Protein AF-X1TSB5-F1 (afdb_monomer_lite)

Sequence (125 aa):
MIESKGINTKKFYYNHLFRDYIFNFENVGEYYQYDYRSIDDYKKRVLDLKADYDKENRSKIYNILKDYNKNIGCSQKTIENIEKLKSKKSAVIIGGQQPGFLTGPIFIIFKILTILKVSSYFEKE

Organism: NCBI:txid412755

pLDDT: mean 88.7, std 12.82, range [39.12, 98.44]

Secondary structure (DSSP, 8-state):
----TT--GGGT-SSHHHHHHHH-GGGTGGG-SS-TT-HHHHHHHHHHHHHH--HHHHHHHHHHHHHHHHHTT--HHHHHHHHHTTSTT-----------GGG-STHHHHHHHHHHHHHHHHTT-

Radius of gyration: 18.01 Å; chains: 1; bounding box: 38×24×48 Å

InterPro domains:
  IPR055398 Bacillithiol biosynthesis BshC, N-terminal Rossmann-like domain [PF10079] (7-123)

Foldseek 3Di:
DPPCVPDPCVVVDPDPVVVCLVPVVVVVVVVPPANPVDPVRVVVVLVVCLVDPDLVVLVVVLVVQQVVCVVVPHDPVSNVVSVCSNDSSDDADDDDDDCDDVNDDPVSVVVVVVRVVVRVVVVVD

Structure (mmCIF, N/CA/C/O backbone):
data_AF-X1TSB5-F1
#
_entry.id   AF-X1TSB5-F1
#
loop_
_atom_site.group_PDB
_atom_site.id
_atom_site.type_symbol
_atom_site.label_atom_id
_atom_site.label_alt_id
_atom_site.label_comp_id
_atom_site.label_asym_id
_atom_site.label_entity_id
_atom_site.label_seq_id
_atom_site.pdbx_PDB_ins_code
_atom_site.Cartn_x
_atom_site.Cartn_y
_atom_site.Cartn_z
_atom_site.occupancy
_atom_site.B_iso_or_equiv
_atom_site.auth_seq_id
_atom_site.auth_comp_id
_atom_site.auth_asym_id
_atom_site.auth_atom_id
_atom_site.pdbx_PDB_model_num
ATOM 1 N N . MET A 1 1 ? 2.910 14.049 -16.145 1.00 41.72 1 MET A N 1
ATOM 2 C CA . MET A 1 1 ? 3.512 12.797 -16.648 1.00 41.72 1 MET A CA 1
ATOM 3 C C . MET A 1 1 ? 4.827 13.194 -17.304 1.00 41.72 1 MET A C 1
ATOM 5 O O . MET A 1 1 ? 4.796 14.102 -18.121 1.00 41.72 1 MET A O 1
ATOM 9 N N . ILE A 1 2 ? 5.976 12.672 -16.863 1.00 39.12 2 ILE A N 1
ATOM 10 C CA . ILE A 1 2 ? 7.261 13.020 -17.495 1.00 39.12 2 ILE A CA 1
ATOM 11 C C . ILE A 1 2 ? 7.262 12.331 -18.859 1.00 39.12 2 ILE A C 1
ATOM 13 O O . ILE A 1 2 ? 7.352 11.107 -18.921 1.00 39.12 2 ILE A O 1
ATOM 17 N N . GLU A 1 3 ? 7.097 13.090 -19.940 1.00 42.72 3 GLU A N 1
ATOM 18 C CA . GLU A 1 3 ? 7.219 12.534 -21.284 1.00 42.72 3 GLU A CA 1
ATOM 19 C C . GLU A 1 3 ? 8.682 12.156 -21.529 1.00 42.72 3 GLU A C 1
ATOM 21 O O . GLU A 1 3 ? 9.563 13.006 -21.617 1.00 42.72 3 GLU A O 1
ATOM 26 N N . SER A 1 4 ? 8.958 10.857 -21.644 1.00 52.38 4 SER A N 1
ATOM 27 C CA . SER A 1 4 ? 10.301 10.319 -21.885 1.00 52.38 4 SER A CA 1
ATOM 28 C C . SER A 1 4 ? 10.754 10.448 -23.345 1.00 52.38 4 SER A C 1
ATOM 30 O O . SER A 1 4 ? 11.655 9.720 -23.773 1.00 52.38 4 SER A O 1
ATOM 32 N N . LYS A 1 5 ? 10.124 11.326 -24.138 1.00 48.41 5 LYS A N 1
ATOM 33 C CA . LYS A 1 5 ? 10.467 11.557 -25.546 1.00 48.41 5 LYS A CA 1
ATOM 34 C C . LYS A 1 5 ? 11.851 12.211 -25.616 1.00 48.41 5 LYS A C 1
ATOM 36 O O . LYS A 1 5 ? 11.980 13.424 -25.555 1.00 48.41 5 LYS A O 1
ATOM 41 N N . GLY A 1 6 ? 12.892 11.383 -25.690 1.00 56.28 6 GLY A N 1
ATOM 42 C CA . GLY A 1 6 ? 14.287 11.815 -25.841 1.00 56.28 6 GLY A CA 1
ATOM 43 C C . GLY A 1 6 ? 15.291 11.108 -24.929 1.00 56.28 6 GLY A C 1
ATOM 44 O O . GLY A 1 6 ? 16.490 11.187 -25.179 1.00 56.28 6 GLY A O 1
ATOM 45 N N . ILE A 1 7 ? 14.844 10.370 -23.907 1.00 58.97 7 ILE A N 1
ATOM 46 C CA . ILE A 1 7 ? 15.756 9.603 -23.046 1.00 58.97 7 ILE A CA 1
ATOM 47 C C . ILE A 1 7 ? 15.936 8.209 -23.650 1.00 58.97 7 ILE A C 1
ATOM 49 O O . ILE A 1 7 ? 14.971 7.459 -23.795 1.00 58.97 7 ILE A O 1
ATOM 53 N N . ASN A 1 8 ? 17.174 7.832 -23.988 1.00 62.38 8 ASN A N 1
ATOM 54 C CA . ASN A 1 8 ? 17.488 6.463 -24.400 1.00 62.38 8 ASN A CA 1
ATOM 55 C C . ASN A 1 8 ? 17.348 5.510 -23.199 1.00 62.38 8 ASN A C 1
ATOM 57 O O . ASN A 1 8 ? 18.300 5.240 -22.466 1.00 62.38 8 ASN A O 1
ATOM 61 N N . THR A 1 9 ? 16.135 4.997 -23.001 1.00 64.56 9 THR A N 1
ATOM 62 C CA . THR A 1 9 ? 15.771 4.131 -21.875 1.00 64.56 9 THR A CA 1
ATOM 63 C C . THR A 1 9 ? 16.370 2.729 -21.958 1.00 64.56 9 THR A C 1
ATOM 65 O O . THR A 1 9 ? 16.414 2.041 -20.939 1.00 64.56 9 THR A O 1
ATOM 68 N N . LYS A 1 10 ? 16.904 2.308 -23.120 1.00 62.47 10 LYS A N 1
ATOM 69 C CA . LYS A 1 10 ? 17.534 0.981 -23.276 1.00 62.47 10 LYS A CA 1
ATOM 70 C C . LYS A 1 10 ? 18.724 0.779 -22.334 1.00 62.47 10 LYS A C 1
ATOM 72 O O . LYS A 1 10 ? 19.016 -0.353 -21.980 1.00 62.47 10 LYS A O 1
ATOM 77 N N . LYS A 1 11 ? 19.402 1.857 -21.919 1.00 63.00 11 LYS A N 1
ATOM 78 C CA . LYS A 1 11 ? 20.572 1.788 -21.026 1.00 63.00 11 LYS A CA 1
ATOM 79 C C . LYS A 1 11 ? 20.218 1.862 -19.533 1.00 63.00 11 LYS A C 1
ATOM 81 O O . LYS A 1 11 ? 21.047 1.515 -18.702 1.00 63.00 11 LYS A O 1
ATOM 86 N N . PHE A 1 12 ? 19.009 2.318 -19.192 1.00 61.62 12 PHE A N 1
ATOM 87 C CA . PHE A 1 12 ? 18.577 2.540 -17.803 1.00 61.62 12 PHE A CA 1
ATOM 88 C C . PHE A 1 12 ? 17.838 1.347 -17.197 1.00 61.62 12 PHE A C 1
ATOM 90 O O . PHE A 1 12 ? 17.808 1.201 -15.976 1.00 61.62 12 PHE A O 1
ATOM 97 N N . TYR A 1 13 ? 17.260 0.485 -18.033 1.00 65.38 13 TYR A N 1
ATOM 98 C CA . TYR A 1 13 ? 16.473 -0.651 -17.577 1.00 65.38 13 TYR A CA 1
ATOM 99 C C . TYR A 1 13 ? 17.164 -1.943 -17.984 1.00 65.38 13 TYR A C 1
ATOM 101 O O . TYR A 1 13 ? 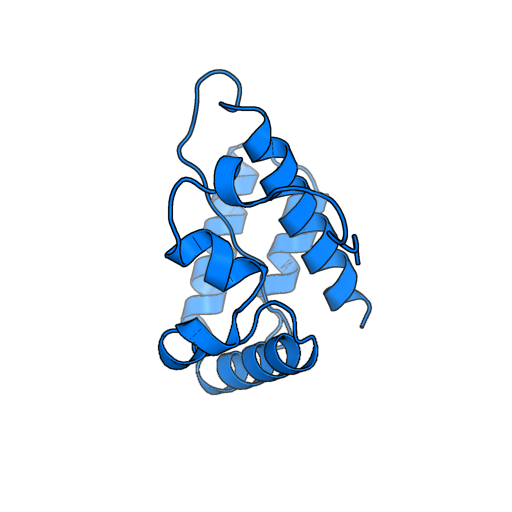17.110 -2.357 -19.137 1.00 65.38 13 TYR A O 1
ATOM 109 N N . TYR A 1 14 ? 17.820 -2.567 -17.004 1.00 68.62 14 TYR A N 1
ATOM 110 C CA . TYR A 1 14 ? 18.561 -3.823 -17.153 1.00 68.62 14 TYR A CA 1
ATOM 111 C C . TYR A 1 14 ? 17.699 -4.994 -17.655 1.00 68.62 14 TYR A C 1
ATOM 113 O O . TYR A 1 14 ? 18.245 -5.990 -18.118 1.00 68.62 14 TYR A O 1
ATOM 121 N N . ASN A 1 15 ? 16.367 -4.897 -17.553 1.00 80.69 15 ASN A N 1
ATOM 122 C CA . ASN A 1 15 ? 15.437 -5.951 -17.943 1.00 80.69 15 ASN A CA 1
ATOM 123 C C . ASN A 1 15 ? 14.251 -5.378 -18.740 1.00 80.69 15 ASN A C 1
ATOM 125 O O . ASN A 1 15 ? 13.628 -4.393 -18.328 1.00 80.69 15 ASN A O 1
ATOM 129 N N . HIS A 1 16 ? 13.930 -6.038 -19.856 1.00 84.88 16 HIS A N 1
ATOM 130 C CA . HIS A 1 16 ? 12.775 -5.754 -20.707 1.00 84.88 16 HIS A CA 1
ATOM 131 C C . HIS A 1 16 ? 11.452 -5.758 -19.933 1.00 84.88 16 HIS A C 1
ATOM 133 O O . HIS A 1 16 ? 10.657 -4.850 -20.131 1.00 84.88 16 HIS A O 1
ATOM 139 N N . LEU A 1 17 ? 11.274 -6.668 -18.971 1.00 89.00 17 LEU A N 1
ATOM 140 C CA . LEU A 1 17 ? 10.078 -6.755 -18.130 1.00 89.00 17 LEU A CA 1
ATOM 141 C C . LEU A 1 17 ? 9.810 -5.455 -17.366 1.00 89.00 17 LEU A C 1
ATOM 143 O O . LEU A 1 17 ? 8.691 -4.957 -17.359 1.00 89.00 17 LEU A O 1
ATOM 147 N N . PHE A 1 18 ? 10.836 -4.878 -16.734 1.00 86.69 18 PHE A N 1
ATOM 148 C CA . PHE A 1 18 ? 10.672 -3.634 -15.980 1.00 86.69 18 PHE A CA 1
ATOM 149 C C . PHE A 1 18 ? 10.371 -2.454 -16.906 1.00 86.69 18 PHE A C 1
ATOM 151 O O . PHE A 1 18 ? 9.529 -1.614 -16.600 1.00 86.69 18 PHE A O 1
ATOM 158 N N . ARG A 1 19 ? 11.047 -2.396 -18.059 1.00 86.75 19 ARG A N 1
ATOM 159 C CA . ARG A 1 19 ? 10.779 -1.370 -19.068 1.00 86.75 19 ARG A CA 1
ATOM 160 C C . ARG A 1 19 ? 9.350 -1.478 -19.595 1.00 86.75 19 ARG A C 1
ATOM 162 O O . ARG A 1 19 ? 8.684 -0.455 -19.707 1.00 86.75 19 ARG A O 1
ATOM 169 N N . ASP A 1 20 ? 8.890 -2.682 -19.903 1.00 90.44 20 ASP A N 1
ATOM 170 C CA . ASP A 1 20 ? 7.549 -2.902 -20.430 1.00 90.44 20 ASP A CA 1
ATOM 171 C C . ASP A 1 20 ? 6.499 -2.615 -19.362 1.00 90.44 20 ASP A C 1
ATOM 173 O O . ASP A 1 20 ? 5.581 -1.859 -19.636 1.00 90.44 20 ASP A O 1
ATOM 177 N N . TYR A 1 21 ? 6.706 -3.032 -18.111 1.00 91.31 21 TYR A N 1
ATOM 178 C CA . TYR A 1 21 ? 5.830 -2.637 -17.008 1.00 91.31 21 TYR A CA 1
ATOM 179 C C . TYR A 1 21 ? 5.662 -1.113 -16.913 1.00 91.31 21 TYR A C 1
ATOM 181 O O . TYR A 1 21 ? 4.546 -0.636 -16.765 1.00 91.31 21 TYR A O 1
ATOM 189 N N . ILE A 1 22 ? 6.742 -0.333 -17.038 1.00 89.56 22 ILE A N 1
ATOM 190 C CA . ILE A 1 22 ? 6.674 1.127 -16.874 1.00 89.56 22 ILE A CA 1
ATOM 191 C C . ILE A 1 22 ? 6.152 1.861 -18.123 1.00 89.56 22 ILE A C 1
ATOM 193 O O . ILE A 1 22 ? 5.429 2.851 -17.997 1.00 89.56 22 ILE A O 1
ATOM 197 N N . PHE A 1 23 ? 6.545 1.432 -19.326 1.00 86.94 23 PHE A N 1
ATOM 198 C CA . PHE A 1 23 ? 6.307 2.197 -20.560 1.00 86.94 23 PHE A CA 1
ATOM 199 C C . PHE A 1 23 ? 5.368 1.518 -21.552 1.00 86.94 23 PHE A C 1
ATOM 201 O O . PHE A 1 23 ? 4.679 2.231 -22.272 1.00 86.94 23 PHE A O 1
ATOM 208 N N . ASN A 1 24 ? 5.329 0.185 -21.576 1.00 88.75 24 ASN A N 1
ATOM 209 C CA . ASN A 1 24 ? 4.584 -0.611 -22.555 1.00 88.75 24 ASN A CA 1
ATOM 210 C C . ASN A 1 24 ? 3.734 -1.668 -21.827 1.00 88.75 24 ASN A C 1
ATOM 212 O O . ASN A 1 24 ? 3.871 -2.869 -22.071 1.00 88.75 24 ASN A O 1
ATOM 216 N N . PHE A 1 25 ? 2.943 -1.239 -20.837 1.00 92.56 25 PHE A N 1
ATOM 217 C CA . PHE A 1 25 ? 2.258 -2.144 -19.905 1.00 92.56 25 PHE A CA 1
ATOM 218 C C . PHE A 1 25 ? 1.336 -3.133 -20.627 1.00 92.56 25 PHE A C 1
ATOM 220 O O . PHE A 1 25 ? 1.164 -4.252 -20.167 1.00 92.56 25 PHE A O 1
ATOM 227 N N . GLU A 1 26 ? 0.804 -2.765 -21.790 1.00 92.94 26 GLU A N 1
ATOM 228 C CA . GLU A 1 26 ? 0.050 -3.635 -22.693 1.00 92.94 26 GLU A CA 1
ATOM 229 C C . GLU A 1 26 ? 0.774 -4.948 -23.040 1.00 92.94 26 GLU A C 1
ATOM 231 O O . GLU A 1 26 ? 0.115 -5.965 -23.227 1.00 92.94 26 GLU A O 1
ATOM 236 N N . ASN A 1 27 ? 2.112 -4.964 -23.038 1.00 93.44 27 ASN A N 1
ATOM 237 C CA . ASN A 1 27 ? 2.909 -6.168 -23.288 1.00 93.44 27 ASN A CA 1
ATOM 238 C C . ASN A 1 27 ? 2.932 -7.138 -22.098 1.00 93.44 27 ASN A C 1
ATOM 240 O O . ASN A 1 27 ? 3.305 -8.295 -22.260 1.00 93.44 27 ASN A O 1
ATOM 244 N N . VAL A 1 28 ? 2.612 -6.662 -20.892 1.00 94.38 28 VAL A N 1
ATOM 245 C CA . VAL A 1 28 ? 2.681 -7.447 -19.649 1.00 94.38 28 VAL A CA 1
ATOM 246 C C . VAL A 1 28 ? 1.355 -7.475 -18.894 1.00 94.38 28 VAL A C 1
ATOM 248 O O . VAL A 1 28 ? 1.250 -8.152 -17.875 1.00 94.38 28 VAL A O 1
ATOM 251 N N . GLY A 1 29 ? 0.342 -6.752 -19.374 1.00 94.44 29 GLY A N 1
ATOM 252 C CA . GLY A 1 29 ? -0.913 -6.519 -18.668 1.00 94.44 29 GLY A CA 1
ATOM 253 C C . GLY A 1 29 ? -1.671 -7.801 -18.349 1.00 94.44 29 GLY A C 1
ATOM 254 O O . GLY A 1 29 ? -2.316 -7.872 -17.315 1.00 94.44 29 GLY A O 1
ATOM 255 N N . GLU A 1 30 ? -1.525 -8.851 -19.160 1.00 95.75 30 GLU A N 1
ATOM 256 C CA . GLU A 1 30 ? -2.127 -10.163 -18.884 1.00 95.75 30 GLU A CA 1
ATOM 257 C C . GLU A 1 30 ? -1.640 -10.803 -17.570 1.00 95.75 30 GLU A C 1
ATOM 259 O O . GLU A 1 30 ? -2.361 -11.593 -16.962 1.00 95.75 30 GLU A O 1
ATOM 264 N N . TYR A 1 31 ? -0.448 -10.431 -17.088 1.00 95.56 31 TYR A N 1
ATOM 265 C CA . TYR A 1 31 ? 0.126 -10.929 -15.834 1.00 95.56 31 TYR A CA 1
ATOM 266 C C . TYR A 1 31 ? -0.270 -10.089 -14.611 1.00 95.56 31 TYR A C 1
ATOM 268 O O . TYR A 1 31 ? 0.099 -10.433 -13.485 1.00 95.56 31 TYR A O 1
ATOM 276 N N . TYR A 1 32 ? -1.007 -8.990 -14.803 1.00 94.94 32 TYR A N 1
ATOM 277 C CA . TYR A 1 32 ? -1.407 -8.074 -13.739 1.00 94.94 32 TYR A CA 1
ATOM 278 C C . TYR A 1 32 ? -2.916 -7.843 -13.752 1.00 94.94 32 TYR A C 1
ATOM 280 O O . TYR A 1 32 ? -3.515 -7.494 -14.759 1.00 94.94 32 TYR A O 1
ATOM 288 N N . GLN A 1 33 ? -3.548 -7.959 -12.587 1.00 94.88 33 GLN A N 1
ATOM 289 C CA . GLN A 1 33 ? -4.995 -7.756 -12.470 1.00 94.88 33 GLN A CA 1
ATOM 290 C C . GLN A 1 33 ? -5.429 -6.285 -12.667 1.00 94.88 33 GLN A C 1
ATOM 292 O O . GLN A 1 33 ? -6.598 -6.028 -12.954 1.00 94.88 33 GLN A O 1
ATOM 297 N N . TYR A 1 34 ? -4.507 -5.334 -12.488 1.00 95.12 34 TYR A N 1
ATOM 298 C CA . TYR A 1 34 ? -4.766 -3.892 -12.515 1.00 95.12 34 TYR A CA 1
ATOM 299 C C . TYR A 1 34 ? -3.596 -3.146 -13.173 1.00 95.12 34 TYR A C 1
ATOM 301 O O . TYR A 1 34 ? -2.435 -3.480 -12.919 1.00 95.12 34 TYR A O 1
ATOM 309 N N . ASP A 1 35 ? -3.892 -2.103 -13.945 1.00 94.50 35 ASP A N 1
ATOM 310 C CA . ASP A 1 35 ? -2.926 -1.139 -14.474 1.00 94.50 35 ASP A CA 1
ATOM 311 C C . ASP A 1 35 ? -2.669 -0.030 -13.445 1.00 94.50 35 ASP A C 1
ATOM 313 O O . ASP A 1 35 ? -3.537 0.787 -13.133 1.00 94.50 35 ASP A O 1
ATOM 317 N N . TYR A 1 36 ? -1.436 0.045 -12.940 1.00 89.88 36 TYR A N 1
ATOM 318 C CA . TYR A 1 36 ? -1.031 1.040 -11.941 1.00 89.88 36 TYR A CA 1
ATOM 319 C C . TYR A 1 36 ? -1.124 2.497 -12.437 1.00 89.88 36 TYR A C 1
ATOM 321 O O . TYR A 1 36 ? -1.009 3.430 -11.641 1.00 89.88 36 TYR A O 1
ATOM 329 N N . ARG A 1 37 ? -1.276 2.717 -13.746 1.00 91.31 37 ARG A N 1
ATOM 330 C CA . ARG A 1 37 ? -1.424 4.045 -14.360 1.00 91.31 37 ARG A CA 1
ATOM 331 C C . ARG A 1 37 ? -2.885 4.503 -14.373 1.00 91.31 37 ARG A C 1
ATOM 333 O O . ARG A 1 37 ? -3.135 5.695 -14.550 1.00 91.31 37 ARG A O 1
ATOM 340 N N . SER A 1 38 ? -3.835 3.584 -14.187 1.00 93.62 38 SER A N 1
ATOM 341 C CA . SER A 1 38 ? -5.275 3.839 -14.248 1.00 93.62 38 SER A CA 1
ATOM 342 C C . SER A 1 38 ? -5.845 4.164 -12.867 1.00 93.62 38 SER A C 1
ATOM 344 O O . SER A 1 38 ? -5.860 3.329 -11.965 1.00 93.62 38 SER A O 1
ATOM 346 N N . ILE A 1 39 ? -6.374 5.379 -12.698 1.00 93.44 39 ILE A N 1
ATOM 347 C CA . ILE A 1 39 ? -7.091 5.784 -11.474 1.00 93.44 39 ILE A CA 1
ATOM 348 C C . ILE A 1 39 ? -8.335 4.911 -11.255 1.00 93.44 39 ILE A C 1
ATOM 350 O O . ILE A 1 39 ? -8.662 4.571 -10.115 1.00 93.44 39 ILE A O 1
ATOM 354 N N . ASP A 1 40 ? -9.017 4.524 -12.332 1.00 95.56 40 ASP A N 1
ATOM 355 C CA . ASP A 1 40 ? -10.215 3.690 -12.247 1.00 95.56 40 ASP A CA 1
ATOM 356 C C . ASP A 1 40 ? -9.889 2.281 -11.746 1.00 95.56 40 ASP A C 1
ATOM 358 O O . ASP A 1 40 ? -10.669 1.712 -10.982 1.00 95.56 40 ASP A O 1
ATOM 362 N N . ASP A 1 41 ? -8.699 1.761 -12.048 1.00 95.62 41 ASP A N 1
ATOM 363 C CA . ASP A 1 41 ? -8.253 0.465 -11.536 1.00 95.62 41 ASP A CA 1
ATOM 364 C C . ASP A 1 41 ? -7.969 0.501 -10.031 1.00 95.62 41 ASP A C 1
ATOM 366 O O . ASP A 1 41 ? -8.265 -0.467 -9.327 1.00 95.62 41 ASP A O 1
ATOM 370 N N . TYR A 1 42 ? -7.499 1.631 -9.487 1.00 94.56 42 TYR A N 1
ATOM 371 C CA . TYR A 1 42 ? -7.433 1.819 -8.032 1.00 94.56 42 TYR A CA 1
ATOM 372 C C . TYR A 1 42 ? -8.828 1.814 -7.400 1.00 94.56 42 TYR A C 1
ATOM 374 O O . TYR A 1 42 ? -9.041 1.151 -6.381 1.00 94.56 42 TYR A O 1
ATOM 382 N N . LYS A 1 43 ? -9.797 2.516 -8.004 1.00 92.75 43 LYS A N 1
ATOM 383 C CA . LYS A 1 43 ? -11.188 2.533 -7.517 1.00 92.75 43 LYS A CA 1
ATOM 384 C C . LYS A 1 43 ? -11.796 1.133 -7.563 1.00 92.75 43 LYS A C 1
ATOM 386 O O . LYS A 1 43 ? -12.373 0.686 -6.571 1.00 92.75 43 LYS A O 1
ATOM 391 N N . LYS A 1 44 ? -11.597 0.419 -8.673 1.00 94.12 44 LYS A N 1
ATOM 392 C CA . LYS A 1 44 ? -11.998 -0.978 -8.843 1.00 94.12 44 LYS A CA 1
ATOM 393 C C . LYS A 1 44 ? -11.368 -1.861 -7.770 1.00 94.12 44 LYS A C 1
ATOM 395 O O . LYS A 1 44 ? -12.093 -2.557 -7.070 1.00 94.12 44 LYS A O 1
ATOM 400 N N . ARG A 1 45 ? -10.056 -1.746 -7.530 1.00 93.56 45 ARG A N 1
ATOM 401 C CA . ARG A 1 45 ? -9.370 -2.510 -6.478 1.00 93.56 45 ARG A CA 1
ATOM 402 C C . ARG A 1 45 ? -9.984 -2.288 -5.097 1.00 93.56 45 ARG A C 1
ATOM 404 O O . ARG A 1 45 ? -10.133 -3.240 -4.334 1.00 93.56 45 ARG A O 1
ATOM 411 N N . VAL A 1 46 ? -10.335 -1.051 -4.749 1.00 91.56 46 VAL A N 1
ATOM 412 C CA . VAL A 1 46 ? -10.986 -0.746 -3.464 1.00 91.56 46 VAL A CA 1
ATOM 413 C C . VAL A 1 46 ? -12.367 -1.401 -3.365 1.00 91.56 46 VAL A C 1
ATOM 415 O O . VAL A 1 46 ? -12.745 -1.848 -2.281 1.00 91.56 46 VAL A O 1
ATOM 418 N N . LEU A 1 47 ? -13.123 -1.465 -4.464 1.00 90.94 47 LEU A N 1
ATOM 419 C CA . LEU A 1 47 ? -14.412 -2.161 -4.506 1.00 90.94 47 LEU A CA 1
ATOM 420 C C . LEU A 1 47 ? -14.239 -3.675 -4.363 1.00 90.94 47 LEU A C 1
ATOM 422 O O . LEU A 1 47 ? -14.919 -4.270 -3.529 1.00 90.94 47 LEU A O 1
ATOM 426 N N . ASP A 1 48 ? -13.278 -4.263 -5.075 1.00 91.50 48 ASP A N 1
ATOM 427 C CA . ASP A 1 48 ? -12.968 -5.694 -4.993 1.00 91.50 48 ASP A CA 1
ATOM 428 C C . ASP A 1 48 ? -12.582 -6.085 -3.553 1.00 91.50 48 ASP A C 1
ATOM 430 O O . ASP A 1 48 ? -13.099 -7.044 -2.989 1.00 91.50 48 ASP A O 1
ATOM 434 N N . LEU A 1 49 ? -11.757 -5.270 -2.882 1.00 88.06 49 LEU A N 1
ATOM 435 C CA . LEU A 1 49 ? -11.378 -5.487 -1.479 1.00 88.06 49 LEU A CA 1
ATOM 436 C C . LEU A 1 49 ? -12.556 -5.396 -0.497 1.00 88.06 49 LEU A C 1
ATOM 438 O O . LEU A 1 49 ? -12.522 -6.024 0.564 1.00 88.06 49 LEU A O 1
ATOM 442 N N . LYS A 1 50 ? -13.580 -4.586 -0.793 1.00 81.44 50 LYS A N 1
ATOM 443 C CA . LYS A 1 50 ? -14.752 -4.450 0.088 1.00 81.44 50 LYS A CA 1
ATOM 444 C C . LYS A 1 50 ? -15.614 -5.704 0.102 1.00 81.44 50 LYS A C 1
ATOM 446 O O . LYS A 1 50 ? -16.243 -5.949 1.130 1.00 81.44 50 LYS A O 1
ATOM 451 N N . ALA A 1 51 ? -15.655 -6.445 -1.003 1.00 73.69 51 ALA A N 1
ATOM 452 C CA . ALA A 1 51 ? -16.430 -7.675 -1.097 1.00 73.69 51 ALA A CA 1
ATOM 453 C C . ALA A 1 51 ? -15.870 -8.766 -0.169 1.00 73.69 51 ALA A C 1
ATOM 455 O O . ALA A 1 51 ? -16.642 -9.445 0.504 1.00 73.69 51 ALA A O 1
ATOM 456 N N . ASP A 1 52 ? -14.540 -8.844 -0.047 1.00 71.81 52 ASP A N 1
ATOM 457 C CA . ASP A 1 52 ? -13.877 -10.034 0.504 1.00 71.81 52 ASP A CA 1
ATOM 458 C C . ASP A 1 52 ? -13.223 -9.838 1.882 1.00 71.81 52 ASP A C 1
ATOM 460 O O . ASP A 1 52 ? -12.806 -10.805 2.522 1.00 71.81 52 ASP A O 1
ATOM 464 N N . TYR A 1 53 ? -13.080 -8.600 2.372 1.00 78.12 53 TYR A N 1
ATOM 465 C CA . TYR A 1 53 ? -12.257 -8.368 3.563 1.00 78.12 53 TYR A CA 1
ATOM 466 C C . TYR A 1 53 ? -13.001 -8.554 4.893 1.00 78.12 53 TYR A C 1
ATOM 468 O O . TYR A 1 53 ? -13.778 -7.696 5.335 1.00 78.12 53 TYR A O 1
ATOM 476 N N . ASP A 1 54 ? -12.656 -9.647 5.573 1.00 85.69 54 ASP A N 1
ATOM 477 C CA . ASP A 1 54 ? -13.183 -10.056 6.873 1.00 85.69 54 ASP A CA 1
ATOM 478 C C . ASP A 1 54 ? -13.036 -8.983 7.979 1.00 85.69 54 ASP A C 1
ATOM 480 O O . ASP A 1 54 ? -11.988 -8.357 8.192 1.00 85.69 54 ASP A O 1
ATOM 484 N N . LYS A 1 55 ? -14.130 -8.781 8.725 1.00 86.62 55 LYS A N 1
ATOM 485 C CA . LYS A 1 55 ? -14.222 -7.813 9.824 1.00 86.62 55 LYS A CA 1
ATOM 486 C C . LYS A 1 55 ? -13.351 -8.227 11.011 1.00 86.62 55 LYS A C 1
ATOM 488 O O . LYS A 1 55 ? -12.795 -7.344 11.669 1.00 86.62 55 LYS A O 1
ATOM 493 N N . GLU A 1 56 ? -13.226 -9.521 11.298 1.00 90.75 56 GLU A N 1
ATOM 494 C CA . GLU A 1 56 ? -12.429 -9.983 12.437 1.00 90.75 56 GLU A CA 1
ATOM 495 C C . GLU A 1 56 ? -10.938 -9.763 12.190 1.00 90.75 56 GLU A C 1
ATOM 497 O O . GLU A 1 56 ? -10.253 -9.177 13.031 1.00 90.75 56 GLU A O 1
ATOM 502 N N . ASN A 1 57 ? -10.448 -10.128 11.004 1.00 91.00 57 ASN A N 1
ATOM 503 C CA . ASN A 1 57 ? -9.072 -9.876 10.581 1.00 91.00 57 ASN A CA 1
ATOM 504 C C . ASN A 1 57 ? -8.728 -8.385 10.601 1.00 91.00 57 ASN A C 1
ATOM 506 O O . ASN A 1 57 ? -7.665 -8.005 11.099 1.00 91.00 57 ASN A O 1
ATOM 510 N N . ARG A 1 58 ? -9.654 -7.516 10.167 1.00 91.94 58 ARG A N 1
ATOM 511 C CA . ARG A 1 58 ? -9.498 -6.058 10.300 1.00 91.94 58 ARG A CA 1
ATOM 512 C C . ARG A 1 58 ? -9.251 -5.637 11.748 1.00 91.94 58 ARG A C 1
ATOM 514 O O . ARG A 1 58 ? -8.339 -4.856 12.011 1.00 91.94 58 ARG A O 1
ATOM 521 N N . SER A 1 59 ? -10.052 -6.152 12.681 1.00 93.44 59 SER A N 1
ATOM 522 C CA . SER A 1 59 ? -9.927 -5.820 14.102 1.00 93.44 59 SER A CA 1
ATOM 523 C C . SER A 1 59 ? -8.624 -6.348 14.706 1.00 93.44 59 SER A C 1
ATOM 525 O O . SER A 1 59 ? -7.988 -5.641 15.486 1.00 93.44 59 SER A O 1
ATOM 527 N N . LYS A 1 60 ? -8.201 -7.562 14.327 1.00 95.81 60 LYS A N 1
ATOM 528 C CA . LYS A 1 60 ? -6.931 -8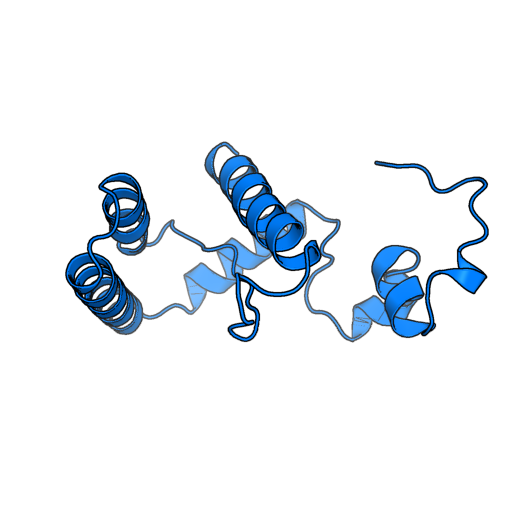.160 14.770 1.00 95.81 60 LYS A CA 1
ATOM 529 C C . LYS A 1 60 ? -5.737 -7.319 14.315 1.00 95.81 60 LYS A C 1
ATOM 531 O O . LYS A 1 60 ? -4.911 -6.945 15.142 1.00 95.81 60 LYS A O 1
ATOM 536 N N . ILE A 1 61 ? -5.687 -6.953 13.032 1.00 94.81 61 ILE A N 1
ATOM 537 C CA . ILE A 1 61 ? -4.614 -6.116 12.470 1.00 94.81 61 ILE A CA 1
ATOM 538 C C . ILE A 1 61 ? -4.584 -4.738 13.132 1.00 94.81 61 ILE A C 1
ATOM 540 O O . ILE A 1 61 ? -3.511 -4.261 13.495 1.00 94.81 61 ILE A O 1
ATOM 544 N N . TYR A 1 62 ? -5.747 -4.116 13.336 1.00 96.50 62 TYR A N 1
ATOM 545 C CA . TYR A 1 62 ? -5.841 -2.843 14.047 1.00 96.50 62 TYR A CA 1
ATOM 546 C C . TYR A 1 62 ? -5.202 -2.921 15.445 1.00 96.50 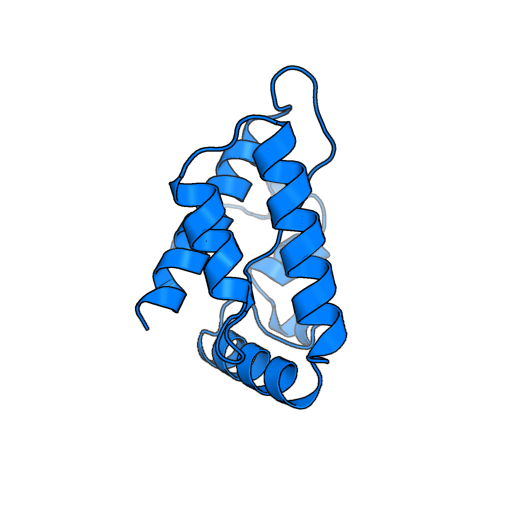62 TYR A C 1
ATOM 548 O O . TYR A 1 62 ? -4.377 -2.069 15.777 1.00 96.50 62 TYR A O 1
ATOM 556 N N . ASN A 1 63 ? -5.536 -3.947 16.236 1.00 97.69 63 ASN A N 1
ATOM 557 C CA . ASN A 1 63 ? -4.991 -4.110 17.585 1.00 97.69 63 ASN A CA 1
ATOM 558 C C . ASN A 1 63 ? -3.472 -4.337 17.550 1.00 97.69 63 ASN A C 1
ATOM 560 O O . ASN A 1 63 ? -2.740 -3.610 18.213 1.00 97.69 63 ASN A O 1
ATOM 564 N N . ILE A 1 64 ? -2.990 -5.255 16.700 1.00 98.00 64 ILE A N 1
ATOM 565 C CA . ILE A 1 64 ? -1.553 -5.551 16.556 1.00 98.00 64 ILE A CA 1
ATOM 566 C C . ILE A 1 64 ? -0.766 -4.286 16.200 1.00 98.00 64 ILE A C 1
ATOM 568 O O . ILE A 1 64 ? 0.241 -3.977 16.836 1.00 98.00 64 ILE A O 1
ATOM 572 N N . LEU A 1 65 ? -1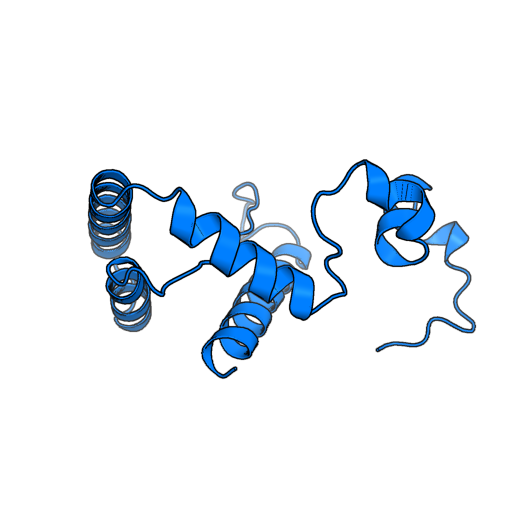.228 -3.532 15.198 1.00 97.94 65 LEU A N 1
ATOM 573 C CA . LEU A 1 65 ? -0.545 -2.315 14.765 1.00 97.94 65 LEU A CA 1
ATOM 574 C C . LEU A 1 65 ? -0.567 -1.246 15.853 1.00 97.94 65 LEU A C 1
ATOM 576 O O . LEU A 1 65 ? 0.450 -0.584 16.063 1.00 97.94 65 LEU A O 1
ATOM 580 N N . LYS A 1 66 ? -1.697 -1.073 16.543 1.00 98.06 66 LYS A N 1
ATOM 581 C CA . LYS A 1 66 ? -1.832 -0.088 17.617 1.00 98.06 66 LYS A CA 1
ATOM 582 C C . LYS A 1 66 ? -0.900 -0.404 18.780 1.00 98.06 66 LYS A C 1
ATOM 584 O O . LYS A 1 66 ? -0.185 0.492 19.222 1.00 98.06 66 LYS A O 1
ATOM 589 N N . ASP A 1 67 ? -0.882 -1.648 19.238 1.00 98.25 67 ASP A N 1
ATOM 590 C CA . ASP A 1 67 ? -0.083 -2.059 20.391 1.00 98.25 67 ASP A CA 1
ATOM 591 C C . ASP A 1 67 ? 1.411 -1.994 20.067 1.00 98.25 67 ASP A C 1
ATOM 593 O O . ASP A 1 67 ? 2.179 -1.379 20.806 1.00 98.25 67 ASP A O 1
ATOM 597 N N . TYR A 1 68 ? 1.818 -2.513 18.903 1.00 98.44 68 TYR A N 1
ATOM 598 C CA . TYR A 1 68 ? 3.210 -2.452 18.458 1.00 98.44 68 TYR A CA 1
ATOM 599 C C . TYR A 1 68 ? 3.718 -1.009 18.345 1.00 98.44 68 TYR A C 1
ATOM 601 O O . TYR A 1 68 ? 4.769 -0.676 18.891 1.00 98.44 68 TYR A O 1
ATOM 609 N N . ASN A 1 69 ? 2.964 -0.130 17.674 1.00 98.31 69 ASN A N 1
ATOM 610 C CA . ASN A 1 69 ? 3.395 1.252 17.455 1.00 98.31 69 ASN A CA 1
ATOM 611 C C . ASN A 1 69 ? 3.420 2.066 18.757 1.00 98.31 69 ASN A C 1
ATOM 613 O O . ASN A 1 69 ? 4.325 2.879 18.950 1.00 98.31 69 ASN A O 1
ATOM 617 N N . LYS A 1 70 ? 2.481 1.821 19.681 1.00 97.62 70 LYS A N 1
ATOM 618 C CA . LYS A 1 70 ? 2.527 2.428 21.018 1.00 97.62 70 LYS A CA 1
ATOM 619 C C . LYS A 1 70 ? 3.775 2.012 21.790 1.00 97.62 70 LYS A C 1
ATOM 621 O O . LYS A 1 70 ? 4.428 2.875 22.369 1.00 97.62 70 LYS A O 1
ATOM 626 N N . ASN A 1 71 ? 4.127 0.727 21.758 1.00 98.25 71 ASN A N 1
ATOM 627 C CA . ASN A 1 71 ? 5.273 0.195 22.498 1.00 98.25 71 ASN A CA 1
ATOM 628 C C . ASN A 1 71 ? 6.617 0.777 22.034 1.00 98.25 71 ASN A C 1
ATOM 630 O O . ASN A 1 71 ? 7.540 0.877 22.835 1.00 98.25 71 ASN A O 1
ATOM 634 N N . ILE A 1 72 ? 6.722 1.203 20.772 1.00 97.50 72 ILE A N 1
ATOM 635 C CA . ILE A 1 72 ? 7.924 1.860 20.229 1.00 97.50 72 ILE A CA 1
ATOM 636 C C . ILE A 1 72 ? 7.869 3.398 20.293 1.00 97.50 72 ILE A C 1
ATOM 638 O O . ILE A 1 72 ? 8.714 4.062 19.699 1.00 97.50 72 ILE A O 1
ATOM 642 N N . GLY A 1 73 ? 6.877 3.980 20.978 1.00 97.94 73 GLY A N 1
ATOM 643 C CA . GLY A 1 73 ? 6.777 5.431 21.173 1.00 97.94 73 GLY A CA 1
ATOM 644 C C . GLY A 1 73 ? 6.369 6.213 19.921 1.00 97.94 73 GLY A C 1
ATOM 645 O O . GLY A 1 73 ? 6.889 7.300 19.672 1.00 97.94 73 GLY A O 1
ATOM 646 N N . CYS A 1 74 ? 5.461 5.673 19.099 1.00 97.62 74 CYS A N 1
ATOM 647 C CA . CYS A 1 74 ? 5.023 6.353 17.880 1.00 97.62 74 CYS A CA 1
ATOM 648 C C . CYS A 1 74 ? 4.317 7.699 18.144 1.00 97.62 74 CYS A C 1
ATOM 650 O O . CYS A 1 74 ? 3.754 7.941 19.211 1.00 97.62 74 CYS A O 1
ATOM 652 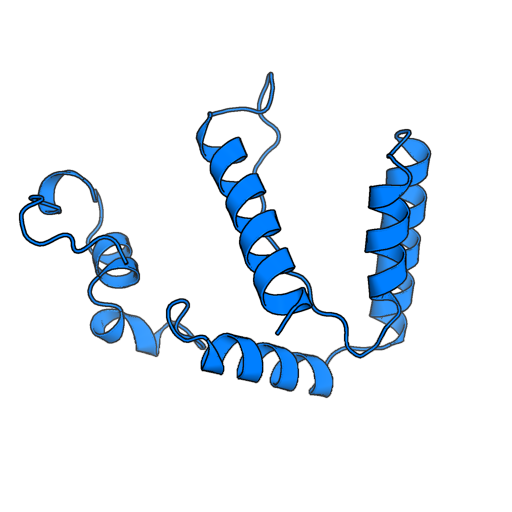N N . SER A 1 75 ? 4.255 8.542 17.111 1.00 98.00 75 SER A N 1
ATOM 653 C CA . SER A 1 75 ? 3.525 9.813 17.157 1.00 98.00 75 SER A CA 1
ATOM 654 C C . SER A 1 75 ? 2.000 9.643 17.233 1.00 98.00 75 SER A C 1
ATOM 656 O O . SER A 1 75 ? 1.440 8.648 16.764 1.00 98.00 75 SER A O 1
ATOM 658 N N . GLN A 1 76 ? 1.305 10.687 17.694 1.00 97.62 76 GLN A N 1
ATOM 659 C CA . GLN A 1 76 ? -0.161 10.745 17.675 1.00 97.62 76 GLN A CA 1
ATOM 660 C C . GLN A 1 76 ? -0.739 10.548 16.262 1.00 97.62 76 GLN A C 1
ATOM 662 O O . GLN A 1 76 ? -1.746 9.860 16.091 1.00 97.62 76 GLN A O 1
ATOM 667 N N . LYS A 1 77 ? -0.061 11.070 15.230 1.00 97.12 77 LYS A N 1
ATOM 668 C CA . LYS A 1 77 ? -0.485 10.921 13.832 1.00 97.12 77 LYS A CA 1
ATOM 669 C C . LYS A 1 77 ? -0.505 9.460 13.381 1.00 97.12 77 LYS A C 1
ATOM 671 O O . LYS A 1 77 ? -1.388 9.058 12.625 1.00 97.12 77 LYS A O 1
ATOM 676 N N . THR A 1 78 ? 0.440 8.655 13.863 1.00 97.56 78 THR A N 1
ATOM 677 C CA . THR A 1 78 ? 0.467 7.211 13.606 1.00 97.56 78 THR A CA 1
ATOM 678 C C . 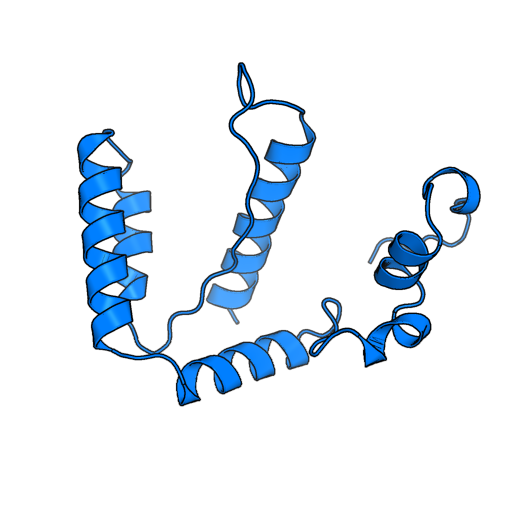THR A 1 78 ? -0.776 6.540 14.186 1.00 97.56 78 THR A C 1
ATOM 680 O O . THR A 1 78 ? -1.438 5.779 13.483 1.00 97.56 78 THR A O 1
ATOM 683 N N . ILE A 1 79 ? -1.146 6.870 15.428 1.00 98.00 79 ILE A N 1
ATOM 684 C CA . ILE A 1 79 ? -2.346 6.326 16.077 1.00 98.00 79 ILE A CA 1
ATOM 685 C C . ILE A 1 79 ? -3.617 6.739 15.332 1.00 98.00 79 ILE A C 1
ATOM 687 O O . ILE A 1 79 ? -4.445 5.880 15.041 1.00 98.00 79 ILE A O 1
ATOM 691 N N . GLU A 1 80 ? -3.754 8.013 14.957 1.00 97.00 80 GLU A N 1
ATOM 692 C CA . GLU A 1 80 ? -4.889 8.498 14.155 1.00 97.00 80 GLU A CA 1
ATOM 693 C C . GLU A 1 80 ? -5.048 7.719 12.845 1.00 97.00 80 GLU A C 1
ATOM 695 O O . GLU A 1 80 ? -6.156 7.327 12.482 1.00 97.00 80 GLU A O 1
ATOM 700 N N . ASN A 1 81 ? -3.943 7.461 12.139 1.00 96.75 81 ASN A N 1
ATOM 701 C CA . ASN A 1 81 ? -3.972 6.690 10.899 1.00 96.75 81 ASN A CA 1
ATOM 702 C C . ASN A 1 81 ? -4.349 5.220 11.141 1.00 96.75 81 ASN A C 1
ATOM 704 O O . ASN A 1 81 ? -5.100 4.652 10.351 1.00 96.75 81 ASN A O 1
ATOM 708 N N . ILE A 1 82 ? -3.890 4.612 12.240 1.00 97.50 82 ILE A N 1
ATOM 709 C CA . ILE A 1 82 ? -4.278 3.245 12.618 1.00 97.50 82 ILE A CA 1
ATOM 710 C C . ILE A 1 82 ? -5.774 3.174 12.958 1.00 97.50 82 ILE A C 1
ATOM 712 O O . ILE A 1 82 ? -6.443 2.234 12.537 1.00 97.50 82 ILE A O 1
ATOM 716 N N . GLU A 1 83 ? -6.344 4.169 13.649 1.00 96.81 83 GLU A N 1
ATOM 717 C CA . GLU A 1 83 ? -7.786 4.203 13.953 1.00 96.81 83 GLU A CA 1
ATOM 718 C C . GLU A 1 83 ? -8.660 4.181 12.689 1.00 96.81 83 GLU A C 1
ATOM 720 O O . GLU A 1 83 ? -9.716 3.540 12.688 1.00 96.81 83 GLU A O 1
ATOM 725 N N . LYS A 1 84 ? -8.202 4.783 11.581 1.00 94.94 84 LYS A N 1
ATOM 726 C CA . LYS A 1 84 ? -8.921 4.743 10.293 1.00 94.94 84 LYS A CA 1
ATOM 727 C C . LYS A 1 84 ? -9.136 3.316 9.780 1.00 94.94 84 LYS A C 1
ATOM 729 O O . LYS A 1 84 ? -10.154 3.066 9.132 1.00 94.94 84 LYS A O 1
ATOM 734 N N . LEU A 1 85 ? -8.250 2.370 10.113 1.00 93.38 85 LEU A N 1
ATOM 735 C CA . LEU A 1 85 ? -8.344 0.971 9.673 1.00 93.38 85 LEU A CA 1
ATOM 736 C C . LEU A 1 85 ? -9.610 0.265 10.166 1.00 93.38 85 LEU A C 1
ATOM 738 O O . LEU A 1 85 ? -10.038 -0.706 9.546 1.00 93.38 85 LEU A O 1
ATOM 742 N N . LYS A 1 86 ? -10.248 0.743 11.244 1.00 90.56 86 LYS A N 1
ATOM 743 C CA . LYS A 1 86 ? -11.536 0.203 11.714 1.00 90.56 86 LYS A CA 1
ATOM 744 C C . LYS A 1 86 ? -12.664 0.408 10.708 1.00 90.56 86 LYS A C 1
ATOM 746 O O . LYS A 1 86 ? -13.619 -0.370 10.681 1.00 90.56 86 LYS A O 1
ATOM 751 N N . SER A 1 87 ? -12.580 1.459 9.895 1.00 89.94 87 SER A N 1
ATOM 752 C CA . SER A 1 87 ? -13.610 1.774 8.914 1.00 89.94 87 SER A CA 1
ATOM 753 C C . SER A 1 87 ? -13.614 0.745 7.789 1.00 89.94 87 SER A C 1
ATOM 755 O O . SER A 1 87 ? -12.591 0.503 7.150 1.00 89.94 87 SER A O 1
ATOM 757 N N . LYS A 1 88 ? -14.792 0.206 7.453 1.00 87.88 88 LYS A N 1
ATOM 758 C CA . LYS A 1 88 ? -14.979 -0.648 6.263 1.00 87.88 88 LYS A CA 1
ATOM 759 C C . LYS A 1 88 ? -14.730 0.094 4.942 1.00 87.88 88 LYS A C 1
ATOM 761 O O . LYS A 1 88 ? -14.615 -0.539 3.900 1.00 87.88 88 LYS A O 1
ATOM 766 N N . LYS A 1 89 ? -14.677 1.429 4.975 1.00 88.00 89 LYS A N 1
ATOM 767 C CA . LYS A 1 89 ? -14.355 2.268 3.814 1.00 88.00 89 LYS A CA 1
ATOM 768 C C . LYS A 1 89 ? -12.848 2.491 3.644 1.00 88.00 89 LYS A C 1
ATOM 770 O O . LYS A 1 89 ? -12.459 3.070 2.641 1.00 88.00 89 LYS A O 1
ATOM 775 N N . SER A 1 90 ? -12.028 2.067 4.608 1.00 91.44 90 SER A N 1
ATOM 776 C CA . SER A 1 90 ? -10.578 2.244 4.538 1.00 91.44 90 SER A CA 1
ATOM 777 C C . SER A 1 90 ? -9.929 1.248 3.577 1.00 91.44 90 SER A C 1
ATOM 779 O O . SER A 1 90 ? -10.318 0.079 3.503 1.00 91.44 90 SER A O 1
ATOM 781 N N . ALA A 1 91 ? -8.909 1.731 2.878 1.00 92.75 91 ALA A N 1
ATOM 782 C CA . ALA A 1 91 ? -7.946 0.946 2.125 1.00 92.75 91 ALA A CA 1
ATOM 783 C C . ALA A 1 91 ? -6.540 1.456 2.470 1.00 92.75 91 ALA A C 1
ATOM 785 O O . ALA A 1 91 ? -6.387 2.554 3.008 1.00 92.75 91 ALA A O 1
ATOM 786 N N . VAL A 1 92 ? -5.519 0.652 2.180 1.00 94.81 92 VAL A N 1
ATOM 787 C CA . VAL A 1 92 ? -4.123 1.003 2.452 1.00 94.81 92 VAL A CA 1
ATOM 788 C C . VAL A 1 92 ? -3.305 0.933 1.174 1.00 94.81 92 VAL A C 1
ATOM 790 O O . VAL A 1 92 ? -3.417 -0.022 0.407 1.00 94.81 92 VAL A O 1
ATOM 793 N N . ILE A 1 93 ? -2.448 1.929 0.972 1.00 96.25 93 ILE A N 1
ATOM 794 C CA . ILE A 1 93 ? -1.322 1.807 0.052 1.00 96.25 93 ILE A CA 1
ATOM 795 C C . ILE A 1 93 ? -0.184 1.184 0.849 1.00 96.25 93 ILE A C 1
ATOM 797 O O . ILE A 1 93 ? 0.257 1.742 1.853 1.00 96.25 93 ILE A O 1
ATOM 801 N N . ILE A 1 94 ? 0.263 0.009 0.421 1.00 95.38 94 ILE A N 1
ATOM 802 C CA . ILE A 1 94 ? 1.293 -0.759 1.115 1.00 95.38 94 ILE A CA 1
ATOM 803 C C . ILE A 1 94 ? 2.539 -0.885 0.243 1.00 95.38 94 ILE A C 1
ATOM 805 O O . ILE A 1 94 ? 2.467 -1.069 -0.969 1.00 95.38 94 ILE A O 1
ATOM 809 N N . GLY A 1 95 ? 3.695 -0.795 0.884 1.00 94.56 95 GLY A N 1
ATOM 810 C CA . GLY A 1 95 ? 4.987 -1.126 0.307 1.00 94.56 95 GLY A CA 1
ATOM 811 C C . GLY A 1 95 ? 5.929 -1.573 1.416 1.00 94.56 95 GLY A C 1
ATOM 812 O O . GLY A 1 95 ? 5.611 -1.447 2.599 1.00 94.56 95 GLY A O 1
ATOM 813 N N . GLY A 1 96 ? 7.082 -2.116 1.042 1.00 92.19 96 GLY A N 1
ATOM 814 C CA . GLY A 1 96 ? 8.015 -2.686 2.004 1.00 92.19 96 GLY A CA 1
ATOM 815 C C . GLY A 1 96 ? 9.461 -2.612 1.547 1.00 92.19 96 GLY A C 1
ATOM 816 O O . GLY A 1 96 ? 9.771 -2.395 0.370 1.00 92.19 96 GLY A O 1
ATOM 817 N N . GLN A 1 97 ? 10.346 -2.785 2.521 1.00 92.19 97 GLN A N 1
ATOM 818 C CA . GLN A 1 97 ? 11.780 -2.886 2.332 1.00 92.19 97 GLN A CA 1
ATOM 819 C C . GLN A 1 97 ? 12.395 -3.646 3.511 1.00 92.19 97 GLN A C 1
ATOM 821 O O . GLN A 1 97 ? 11.897 -3.556 4.632 1.00 92.19 97 GLN A O 1
ATOM 826 N N . GLN A 1 98 ? 13.491 -4.365 3.264 1.00 91.06 98 GLN A N 1
ATOM 827 C CA . GLN A 1 98 ? 14.309 -4.938 4.332 1.00 91.06 98 GLN A CA 1
ATOM 828 C C . GLN A 1 98 ? 14.929 -3.836 5.215 1.00 91.06 98 GLN A C 1
ATOM 830 O O . GLN A 1 98 ? 15.331 -2.795 4.687 1.00 91.06 98 GLN A O 1
ATOM 835 N N . PRO A 1 99 ? 15.054 -4.047 6.537 1.00 87.44 99 PRO A N 1
ATOM 836 C CA . PRO A 1 99 ? 15.730 -3.095 7.410 1.00 87.44 99 PRO A CA 1
ATOM 837 C C . PRO A 1 99 ? 17.210 -2.996 7.017 1.00 87.44 99 PRO A C 1
ATOM 839 O O . PRO A 1 99 ? 17.962 -3.960 7.130 1.00 87.44 99 PRO A O 1
ATOM 842 N N . GLY A 1 100 ? 17.618 -1.831 6.516 1.00 89.31 100 GLY A N 1
ATOM 843 C CA . GLY A 1 100 ? 19.013 -1.519 6.214 1.00 89.31 100 GLY A CA 1
ATOM 844 C C . GLY A 1 100 ? 19.654 -0.715 7.342 1.00 89.31 100 GLY A C 1
ATOM 845 O O . GLY A 1 100 ? 18.976 0.075 8.005 1.00 89.31 100 GLY A O 1
ATOM 846 N N . PHE A 1 101 ? 20.966 -0.877 7.535 1.00 92.25 101 PHE A N 1
ATOM 847 C CA . PHE A 1 101 ? 21.731 -0.000 8.425 1.00 92.25 101 PHE A CA 1
ATOM 848 C C . PHE A 1 101 ? 21.502 1.465 8.027 1.00 92.25 101 PHE A C 1
ATOM 850 O O . PHE A 1 101 ? 21.527 1.792 6.840 1.00 92.25 101 PHE A O 1
ATOM 857 N N . LEU A 1 102 ? 21.223 2.326 9.012 1.00 91.88 102 LEU A N 1
ATOM 858 C CA . LEU A 1 102 ? 20.912 3.748 8.805 1.00 91.88 102 LEU A CA 1
ATOM 859 C C . LEU A 1 102 ? 19.849 3.994 7.717 1.00 91.88 102 LEU A C 1
ATOM 861 O O . LEU A 1 102 ? 20.036 4.819 6.829 1.00 91.88 102 LEU A O 1
ATOM 865 N N . THR A 1 103 ? 18.719 3.279 7.786 1.00 89.81 103 THR A N 1
ATOM 866 C CA . THR A 1 103 ? 17.580 3.335 6.839 1.00 89.81 103 THR A CA 1
ATOM 867 C C . THR A 1 103 ? 17.828 2.724 5.459 1.00 89.81 103 THR A C 1
ATOM 869 O O . THR A 1 103 ? 16.873 2.563 4.706 1.00 89.81 103 THR A O 1
ATOM 872 N N . GLY A 1 104 ? 19.057 2.294 5.157 1.00 92.19 104 GLY A N 1
ATOM 873 C CA . GLY A 1 104 ? 19.423 1.677 3.885 1.00 92.19 104 GLY A CA 1
ATOM 874 C C . GLY A 1 104 ? 19.587 2.684 2.735 1.00 92.19 104 GLY A C 1
ATOM 875 O O . GLY A 1 104 ? 19.836 3.866 2.962 1.00 92.19 104 GLY A O 1
ATOM 876 N N . PRO A 1 105 ? 19.497 2.228 1.473 1.00 93.06 105 PRO A N 1
ATOM 877 C CA . PRO A 1 105 ? 19.681 3.094 0.312 1.00 93.06 105 PRO A CA 1
ATOM 878 C C . PRO A 1 105 ? 18.626 4.204 0.188 1.00 93.06 105 PRO A C 1
ATOM 880 O O . PRO A 1 105 ? 17.454 4.015 0.511 1.00 93.06 105 PRO A O 1
ATOM 883 N N . ILE A 1 106 ? 19.010 5.330 -0.421 1.00 93.56 106 ILE A N 1
ATOM 884 C CA . ILE A 1 106 ? 18.155 6.523 -0.565 1.00 93.56 106 ILE A CA 1
ATOM 885 C C . ILE A 1 106 ? 16.806 6.262 -1.254 1.00 93.56 106 ILE A C 1
ATOM 887 O O . ILE A 1 106 ? 15.820 6.939 -0.964 1.00 93.56 106 ILE A O 1
ATOM 891 N N . PHE A 1 107 ? 16.716 5.253 -2.130 1.00 91.38 107 PHE A N 1
ATOM 892 C CA . PHE A 1 107 ? 15.462 4.934 -2.815 1.00 91.38 107 PHE A CA 1
ATOM 893 C C . PHE A 1 107 ? 14.329 4.568 -1.847 1.00 91.38 107 PHE A C 1
ATOM 895 O O . PHE A 1 107 ? 13.159 4.685 -2.201 1.00 91.38 107 PHE A O 1
ATOM 902 N N . ILE A 1 108 ? 14.657 4.148 -0.624 1.00 94.19 108 ILE A N 1
ATOM 903 C CA . ILE A 1 108 ? 13.690 3.818 0.426 1.00 94.19 108 ILE A CA 1
ATOM 904 C C . ILE A 1 108 ? 12.896 5.058 0.829 1.00 94.19 108 ILE A C 1
ATOM 906 O O . ILE A 1 108 ? 11.677 4.985 0.975 1.00 94.19 108 ILE A O 1
ATOM 910 N N . ILE A 1 109 ? 13.560 6.213 0.906 1.00 93.75 109 ILE A N 1
ATOM 911 C CA . ILE A 1 109 ? 12.900 7.492 1.167 1.00 93.75 109 ILE A CA 1
ATOM 912 C C . ILE A 1 109 ? 11.915 7.813 0.042 1.00 93.75 109 ILE A C 1
ATOM 914 O O . ILE A 1 109 ? 10.771 8.174 0.316 1.00 93.75 109 ILE A O 1
ATOM 918 N N . PHE A 1 110 ? 12.301 7.597 -1.221 1.00 95.19 110 PHE A N 1
ATOM 919 C CA . PHE A 1 110 ? 11.385 7.786 -2.348 1.00 95.19 110 PHE A CA 1
ATOM 920 C C . PHE A 1 110 ? 10.182 6.838 -2.283 1.00 95.19 110 PHE A C 1
ATOM 922 O O . PHE A 1 110 ? 9.065 7.293 -2.510 1.00 95.19 110 PHE A O 1
ATOM 929 N N . LYS A 1 111 ? 10.357 5.570 -1.879 1.00 95.31 111 LYS A N 1
ATOM 930 C CA . LYS A 1 111 ? 9.217 4.657 -1.664 1.00 95.31 111 LYS A CA 1
ATOM 931 C C . LYS A 1 111 ? 8.257 5.177 -0.595 1.00 95.31 111 LYS A C 1
ATOM 933 O O . LYS A 1 111 ? 7.048 5.167 -0.815 1.00 95.31 111 LYS A O 1
ATOM 938 N N . ILE A 1 112 ? 8.782 5.641 0.543 1.00 96.06 112 ILE A N 1
ATOM 939 C CA . ILE A 1 112 ? 7.966 6.194 1.635 1.00 96.06 112 ILE A CA 1
ATOM 940 C C . ILE A 1 112 ? 7.182 7.410 1.135 1.00 96.06 112 ILE A C 1
ATOM 942 O O . ILE A 1 112 ? 5.969 7.488 1.331 1.00 96.06 112 ILE A O 1
ATOM 946 N N . LEU A 1 113 ? 7.847 8.333 0.436 1.00 97.38 113 LEU A N 1
ATOM 947 C CA . LEU A 1 113 ? 7.199 9.513 -0.136 1.00 97.38 113 LEU A CA 1
ATOM 948 C C . LEU A 1 113 ? 6.114 9.139 -1.150 1.00 97.38 113 LEU A C 1
ATOM 950 O O . LEU A 1 113 ? 5.037 9.732 -1.116 1.00 97.38 113 LEU A O 1
ATOM 954 N N . THR A 1 114 ? 6.349 8.142 -2.008 1.00 96.00 114 THR A N 1
ATOM 955 C CA . THR A 1 114 ? 5.334 7.632 -2.939 1.00 96.00 114 THR A CA 1
ATOM 956 C C . THR A 1 114 ? 4.116 7.099 -2.191 1.00 96.00 114 THR A C 1
ATOM 958 O O . THR A 1 114 ? 3.001 7.507 -2.506 1.00 96.00 114 THR A O 1
ATOM 961 N N . ILE A 1 115 ? 4.303 6.260 -1.165 1.00 97.44 115 ILE A N 1
ATOM 962 C CA . ILE A 1 115 ? 3.193 5.719 -0.362 1.00 97.44 115 ILE A CA 1
ATOM 963 C C . ILE A 1 115 ? 2.378 6.854 0.261 1.00 97.44 115 ILE A C 1
ATOM 965 O O . ILE A 1 115 ? 1.154 6.870 0.137 1.00 97.44 115 ILE A O 1
ATOM 969 N N . LEU A 1 116 ? 3.041 7.832 0.884 1.00 97.00 116 LEU A N 1
ATOM 970 C CA . LEU A 1 116 ? 2.371 8.972 1.513 1.00 97.00 116 LEU A CA 1
ATOM 971 C C . LEU A 1 116 ? 1.610 9.832 0.497 1.00 97.00 116 LEU A C 1
ATOM 973 O O . LEU A 1 116 ? 0.471 10.221 0.751 1.00 97.00 116 LEU A O 1
ATOM 977 N N . LYS A 1 117 ? 2.216 10.125 -0.660 1.00 96.81 117 LYS A N 1
ATOM 978 C CA . LYS A 1 117 ? 1.598 10.958 -1.701 1.00 96.81 117 LYS A CA 1
ATOM 979 C C . LYS A 1 117 ? 0.401 10.273 -2.346 1.00 96.81 117 LYS A C 1
ATOM 981 O O . LYS A 1 117 ? -0.639 10.910 -2.473 1.00 96.81 117 LYS A O 1
ATOM 986 N N . VAL A 1 118 ? 0.526 8.996 -2.700 1.00 95.62 118 VAL A N 1
ATOM 987 C CA . VAL A 1 118 ? -0.573 8.220 -3.291 1.00 95.62 118 VAL A CA 1
ATOM 988 C C . VAL A 1 118 ? -1.705 8.045 -2.277 1.00 95.62 118 VAL A C 1
ATOM 990 O O . VAL A 1 118 ? -2.859 8.283 -2.617 1.00 95.62 118 VAL A O 1
ATOM 993 N N . SER A 1 119 ? -1.388 7.739 -1.013 1.00 96.06 119 SER A N 1
ATOM 994 C CA . SER A 1 119 ? -2.404 7.648 0.050 1.00 96.06 119 SER A CA 1
ATOM 995 C C . SER A 1 119 ? -3.144 8.971 0.235 1.00 96.06 119 SER A C 1
ATOM 997 O O . SER A 1 119 ? -4.367 8.990 0.280 1.00 96.06 119 SER A O 1
ATOM 999 N N . SER A 1 120 ? -2.417 10.093 0.292 1.00 95.94 120 SER A N 1
ATOM 1000 C CA . SER A 1 120 ? -3.035 11.412 0.450 1.00 95.94 120 SER A CA 1
ATOM 1001 C C . SER A 1 120 ? -3.846 11.849 -0.769 1.00 95.94 120 SER A C 1
ATOM 1003 O O . SER A 1 120 ? -4.745 12.670 -0.598 1.00 95.94 120 SER A O 1
ATOM 1005 N N . TYR A 1 121 ? -3.495 11.400 -1.975 1.00 95.50 121 TYR A N 1
ATOM 1006 C CA . TYR A 1 121 ? -4.269 11.680 -3.181 1.00 95.50 121 TYR A CA 1
ATOM 1007 C C . TYR A 1 121 ? -5.630 10.981 -3.099 1.00 95.50 121 TYR A C 1
ATOM 1009 O O . TYR A 1 121 ? -6.656 11.650 -3.115 1.00 95.50 121 TYR A O 1
ATOM 1017 N N . PHE A 1 122 ? -5.638 9.665 -2.870 1.00 93.69 122 PHE A N 1
ATOM 1018 C CA . PHE A 1 122 ? -6.874 8.878 -2.795 1.00 93.69 122 PHE A CA 1
ATOM 1019 C C . PHE A 1 122 ? -7.700 9.088 -1.523 1.00 93.69 122 PHE A C 1
ATOM 1021 O O . PHE A 1 122 ? -8.862 8.716 -1.496 1.00 93.69 122 PHE A O 1
ATOM 1028 N N . GLU A 1 123 ? -7.133 9.648 -0.454 1.00 92.94 123 GLU A N 1
ATOM 1029 C CA . GLU A 1 123 ? -7.924 10.034 0.722 1.00 92.94 123 GLU A CA 1
ATOM 1030 C C . GLU A 1 123 ? -8.785 11.286 0.463 1.00 92.94 123 GLU A C 1
ATOM 1032 O O . GLU A 1 123 ? -9.765 11.506 1.172 1.00 92.94 123 GLU A O 1
ATOM 1037 N N . LYS A 1 124 ? -8.409 12.118 -0.519 1.00 91.12 124 LYS A N 1
ATOM 1038 C CA . LYS A 1 124 ? -9.124 13.356 -0.870 1.00 91.12 124 LYS A CA 1
ATOM 1039 C C . LYS A 1 124 ? -10.160 13.171 -1.979 1.00 91.12 124 LYS A C 1
ATOM 1041 O O . LYS A 1 124 ? -11.117 13.940 -2.007 1.00 91.12 124 LYS A O 1
ATOM 1046 N N . GLU A 1 125 ? -9.918 12.224 -2.880 1.00 80.00 125 GLU A N 1
ATOM 1047 C CA . GLU A 1 125 ? -10.830 11.809 -3.960 1.00 80.00 125 GLU A CA 1
ATOM 1048 C C . GLU A 1 125 ? -11.969 10.924 -3.430 1.00 80.00 125 GLU A C 1
ATOM 1050 O O . GLU A 1 125 ? -13.115 11.092 -3.902 1.00 80.00 125 GLU A O 1
#